Protein AF-A0A257M8P0-F1 (afdb_monomer)

Foldseek 3Di:
DPPPPDDDDDPDDDDDDDDCPRQVVVLVVVQVVVQVVQQVVCCVPPVGRDDDGSSDGDD

Secondary structure (DSSP, 8-state):
----PPPP--S--------TTSHHHHHHHHHHHHHHHHHHHHHHHHSSPPP--------

Sequence (59 aa):
MIVVNKPFTPPYEVVERKGLGHPDTLADGISEAISRSLCRHYLEESGQILHHNVDKVLI

Radius of gyration: 18.93 Å; Cα contacts (8 Å, |Δi|>4): 32; chains: 1; bounding box: 30×37×54 Å

Mean predicted aligned error: 6.37 Å

Solvent-accessible surface area (backbone atoms only — not comparable to full-atom values): 3993 Å² total; per-residue (Å²): 135,85,81,77,74,77,74,84,80,65,100,70,88,87,88,88,81,82,48,83,84,33,64,67,48,41,32,54,50,50,22,51,52,50,48,57,51,50,43,52,52,26,38,74,78,68,72,40,72,70,94,80,85,52,89,81,60,88,127

pLDDT: mean 92.66, std 12.49, range [44.19, 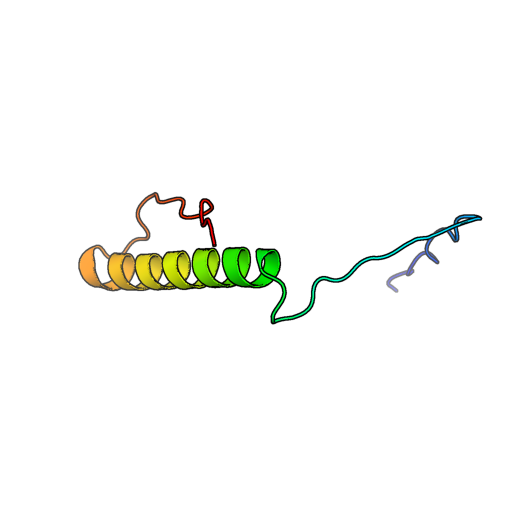98.81]

Structure (mmCIF, N/CA/C/O backbone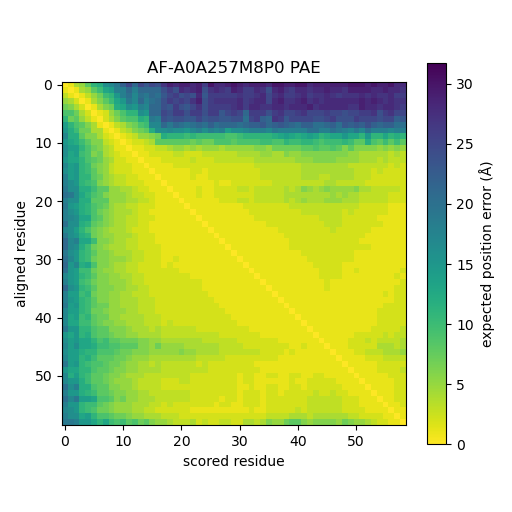):
data_AF-A0A257M8P0-F1
#
_entry.id   AF-A0A257M8P0-F1
#
loop_
_atom_site.group_PDB
_atom_site.id
_atom_site.type_symbol
_atom_site.label_atom_id
_atom_site.label_alt_id
_atom_site.label_comp_id
_atom_site.label_asym_id
_atom_site.label_entity_id
_atom_site.label_seq_id
_atom_site.pdbx_PDB_ins_code
_atom_site.Cartn_x
_atom_site.Cartn_y
_atom_site.Cartn_z
_atom_site.occupancy
_atom_site.B_iso_or_equiv
_atom_site.auth_seq_id
_atom_site.auth_comp_id
_atom_site.auth_asym_id
_atom_site.auth_atom_id
_atom_site.pdbx_PDB_model_num
ATOM 1 N N . MET A 1 1 ? -15.797 -26.361 -16.326 1.00 44.19 1 MET A N 1
ATOM 2 C CA . MET A 1 1 ? -14.763 -25.972 -17.309 1.00 44.19 1 MET A CA 1
ATOM 3 C C . MET A 1 1 ? -14.626 -24.463 -17.268 1.00 44.19 1 MET A C 1
ATOM 5 O O . MET A 1 1 ? -15.557 -23.785 -17.675 1.00 44.19 1 MET A O 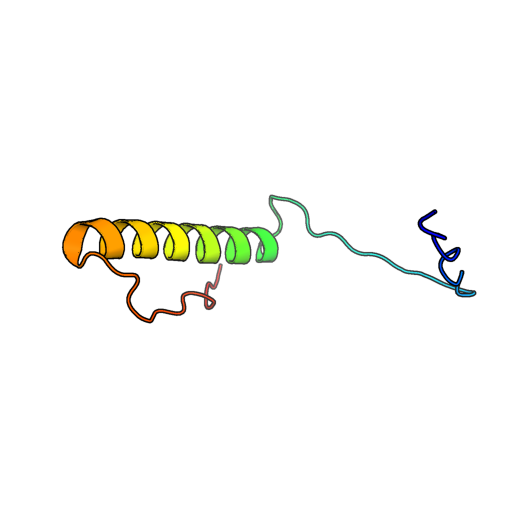1
ATOM 9 N N . ILE A 1 2 ? -13.527 -23.939 -16.725 1.00 53.12 2 ILE A N 1
ATOM 10 C CA . ILE A 1 2 ? -13.177 -22.523 -16.889 1.00 53.12 2 ILE A CA 1
ATOM 11 C C . ILE A 1 2 ? -12.431 -22.440 -18.218 1.00 53.12 2 ILE A C 1
ATOM 13 O O . ILE A 1 2 ? -11.347 -23.004 -18.355 1.00 53.12 2 ILE A O 1
ATOM 17 N N . VAL A 1 3 ? -13.046 -21.809 -19.214 1.00 56.25 3 VAL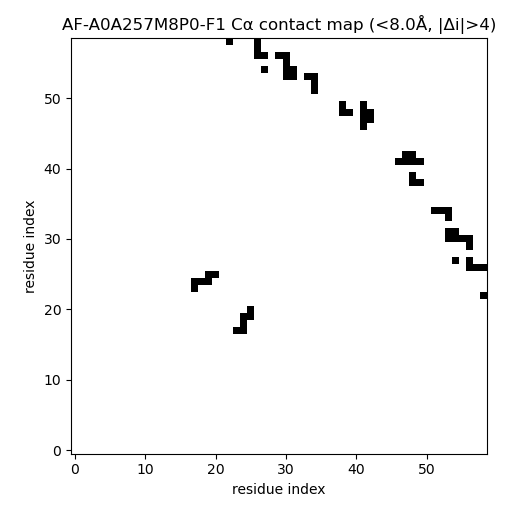 A N 1
ATOM 18 C CA . VAL A 1 3 ? -12.374 -21.486 -20.473 1.00 56.25 3 VAL A CA 1
ATOM 19 C C . VAL A 1 3 ? -11.508 -20.267 -20.189 1.00 56.25 3 VAL A C 1
ATOM 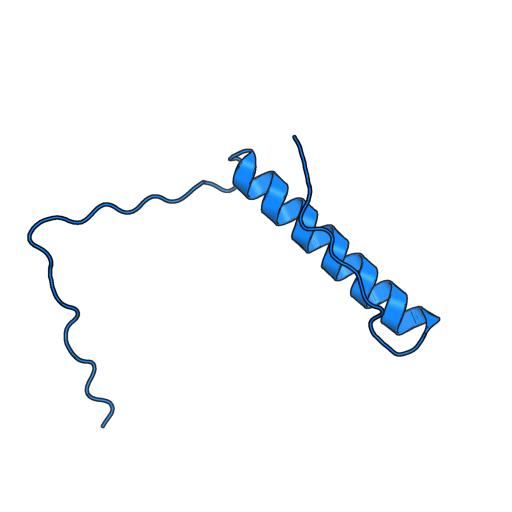21 O O . VAL A 1 3 ? -12.017 -19.157 -20.053 1.00 56.25 3 VAL A O 1
ATOM 24 N N . VAL A 1 4 ? -10.203 -20.473 -20.032 1.00 69.19 4 VAL A N 1
ATOM 25 C CA . VAL A 1 4 ? -9.254 -19.360 -19.982 1.00 69.19 4 VAL A CA 1
ATOM 26 C C . VAL A 1 4 ? -9.123 -18.857 -21.416 1.00 69.19 4 VAL A C 1
ATOM 28 O O . VAL A 1 4 ? -8.468 -19.494 -22.241 1.00 69.19 4 VAL A O 1
ATOM 31 N N . ASN A 1 5 ? -9.806 -17.757 -21.743 1.00 68.50 5 ASN A N 1
ATOM 32 C CA . ASN A 1 5 ? -9.582 -17.073 -23.012 1.00 68.50 5 ASN A CA 1
ATOM 33 C C . ASN A 1 5 ? -8.095 -16.730 -23.107 1.00 68.50 5 ASN A C 1
ATOM 35 O O . ASN A 1 5 ? -7.534 -16.113 -22.201 1.00 68.50 5 ASN A O 1
ATOM 39 N N . LYS A 1 6 ? -7.456 -17.155 -24.198 1.00 68.50 6 LYS A N 1
ATOM 40 C CA . LYS A 1 6 ? -6.071 -16.795 -24.488 1.00 68.50 6 LYS A CA 1
ATOM 41 C C . LYS A 1 6 ? -5.987 -15.260 -24.502 1.00 68.50 6 LYS A C 1
ATOM 43 O O . LYS A 1 6 ? -6.767 -14.649 -25.237 1.00 68.50 6 LYS A O 1
ATOM 48 N N . PRO A 1 7 ? -5.118 -14.629 -23.691 1.00 72.38 7 PRO A N 1
ATOM 49 C CA . PRO A 1 7 ? -5.014 -13.179 -23.679 1.00 72.38 7 PRO A CA 1
ATOM 50 C C . PRO A 1 7 ? -4.637 -12.689 -25.078 1.00 72.38 7 PRO A C 1
ATOM 52 O O . PRO A 1 7 ? -3.825 -13.309 -25.772 1.00 72.38 7 PRO A O 1
ATOM 55 N N . PHE A 1 8 ? -5.276 -11.598 -25.498 1.00 7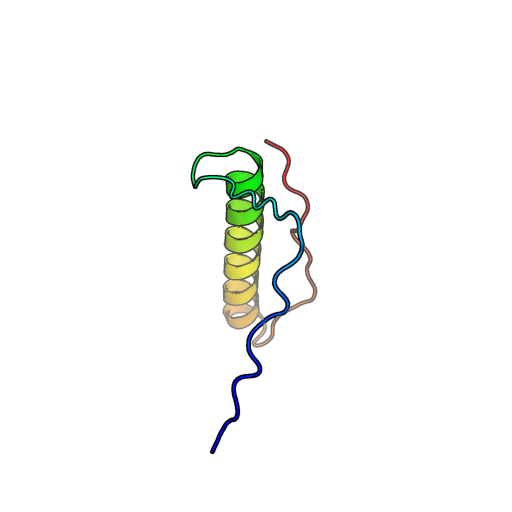7.50 8 PHE A N 1
ATOM 56 C CA . PHE A 1 8 ? -4.932 -10.882 -26.720 1.00 77.50 8 PHE A CA 1
ATOM 57 C C . PHE A 1 8 ? -3.429 -10.595 -26.716 1.00 77.50 8 PHE A C 1
ATOM 59 O O . PHE A 1 8 ? -2.916 -10.045 -25.746 1.00 77.50 8 PHE A O 1
ATOM 66 N N . THR A 1 9 ? -2.725 -11.002 -27.771 1.00 82.12 9 THR A N 1
ATOM 67 C CA . THR A 1 9 ? -1.298 -10.711 -27.932 1.00 82.12 9 THR A CA 1
ATOM 68 C C . THR A 1 9 ? -1.184 -9.431 -28.755 1.00 82.12 9 THR A C 1
ATOM 70 O O . THR A 1 9 ? -1.413 -9.486 -29.968 1.00 82.12 9 THR A O 1
ATOM 73 N N . PRO A 1 10 ? -0.913 -8.270 -28.132 1.00 84.94 10 PRO A N 1
ATOM 74 C CA . PRO A 1 10 ? -0.736 -7.041 -28.882 1.00 84.94 10 PRO A CA 1
ATOM 75 C C . PRO A 1 10 ? 0.525 -7.142 -29.757 1.00 84.94 10 PRO A C 1
ATOM 77 O O . PRO A 1 10 ? 1.454 -7.881 -29.428 1.00 84.94 10 PRO A O 1
ATOM 80 N N . PRO A 1 11 ? 0.604 -6.383 -30.861 1.00 89.69 11 PRO A N 1
ATOM 81 C CA . PRO A 1 11 ? 1.817 -6.310 -31.679 1.00 89.69 11 PRO A CA 1
ATOM 82 C C . PRO A 1 11 ? 3.036 -5.746 -30.920 1.00 89.69 11 PRO A C 1
ATOM 84 O O . PRO A 1 11 ? 4.160 -5.882 -31.396 1.00 89.69 11 PRO A O 1
ATOM 87 N N . TYR A 1 12 ? 2.828 -5.123 -29.755 1.00 92.62 12 TYR A N 1
ATOM 88 C CA . TYR A 1 12 ? 3.860 -4.608 -28.854 1.00 92.62 12 TYR A CA 1
ATOM 89 C C . TYR A 1 12 ? 3.359 -4.604 -27.398 1.00 92.62 12 TYR A C 1
ATOM 91 O O . TYR A 1 12 ? 2.195 -4.301 -27.144 1.00 92.62 12 TYR A O 1
ATOM 99 N N . GLU A 1 13 ? 4.243 -4.900 -26.440 1.00 93.56 13 GLU A N 1
ATOM 100 C CA . GLU A 1 13 ? 3.961 -4.907 -24.997 1.00 93.56 13 GLU A CA 1
ATOM 101 C C . GLU A 1 13 ? 5.207 -4.469 -24.215 1.00 93.56 13 GLU A C 1
ATOM 103 O O . GLU A 1 13 ? 6.321 -4.889 -24.531 1.00 93.56 13 GLU A O 1
ATOM 108 N N . VAL A 1 14 ? 5.022 -3.628 -23.195 1.00 94.56 14 VAL A N 1
ATOM 109 C CA . VAL A 1 14 ? 6.083 -3.211 -22.268 1.00 94.56 14 VAL A CA 1
ATOM 110 C C . VAL A 1 14 ? 5.554 -3.332 -20.845 1.00 94.56 14 VAL A C 1
ATOM 112 O O . VAL A 1 14 ? 4.453 -2.872 -20.550 1.00 94.56 14 VAL A O 1
ATOM 115 N N . VAL A 1 15 ? 6.352 -3.937 -19.966 1.00 95.69 15 VAL A N 1
ATOM 116 C CA . VAL A 1 15 ? 6.033 -4.137 -18.549 1.00 95.69 15 VAL A CA 1
ATOM 117 C C . VAL A 1 15 ? 7.194 -3.619 -17.709 1.00 95.69 15 VAL A C 1
ATOM 119 O O . VAL A 1 15 ? 8.350 -3.946 -17.977 1.00 95.69 15 VAL A O 1
ATOM 122 N N . GLU A 1 16 ? 6.886 -2.838 -16.675 1.00 97.50 16 GLU A N 1
ATOM 123 C CA . GLU A 1 16 ? 7.856 -2.340 -15.699 1.00 97.50 16 GLU A CA 1
ATOM 124 C C . GLU A 1 16 ? 7.547 -2.908 -14.309 1.00 97.50 16 GLU A C 1
ATOM 126 O O . GLU A 1 16 ? 6.389 -3.026 -13.906 1.00 97.50 16 GLU A O 1
ATOM 131 N N . ARG A 1 17 ? 8.596 -3.241 -13.550 1.00 97.81 17 ARG A N 1
ATOM 132 C CA . ARG A 1 17 ? 8.503 -3.556 -12.124 1.00 97.81 17 ARG A CA 1
ATOM 133 C C . ARG A 1 17 ? 9.571 -2.785 -11.359 1.00 97.81 17 ARG A C 1
ATOM 135 O O . ARG A 1 17 ? 10.760 -2.969 -11.606 1.00 97.81 17 ARG A O 1
ATOM 142 N N . LYS A 1 18 ? 9.145 -2.017 -10.359 1.00 98.25 18 LYS A N 1
ATOM 143 C CA . LYS A 1 18 ? 10.039 -1.382 -9.386 1.00 98.25 18 LYS A CA 1
ATOM 144 C C . LYS A 1 18 ? 10.487 -2.410 -8.342 1.00 98.25 18 LYS A C 1
ATOM 146 O O . LYS A 1 18 ? 9.693 -3.210 -7.843 1.00 98.25 18 LYS A O 1
ATOM 151 N N . GLY A 1 19 ? 11.797 -2.473 -8.108 1.00 97.75 19 GLY A N 1
ATOM 152 C CA . GLY A 1 19 ? 12.407 -3.422 -7.174 1.00 97.75 19 GLY A CA 1
ATOM 153 C C . GLY A 1 19 ? 12.155 -3.044 -5.712 1.00 97.75 19 GLY A C 1
ATOM 154 O O . GLY A 1 19 ? 11.766 -1.922 -5.418 1.00 97.75 19 GLY A O 1
ATOM 155 N N . LEU A 1 20 ? 12.445 -3.956 -4.779 1.00 97.31 20 LEU A N 1
ATOM 156 C CA . LEU A 1 20 ? 12.202 -3.735 -3.342 1.00 97.31 20 LEU A CA 1
ATOM 157 C C . LEU A 1 20 ? 12.909 -2.496 -2.767 1.00 97.31 20 LEU A C 1
ATOM 159 O O . LEU A 1 20 ? 12.401 -1.891 -1.834 1.00 97.31 20 LEU A O 1
ATOM 163 N N . GLY A 1 21 ? 14.075 -2.133 -3.308 1.00 97.75 21 GLY A N 1
ATOM 164 C CA . GLY A 1 21 ? 14.834 -0.951 -2.888 1.00 97.75 21 GLY A CA 1
ATOM 165 C C . GLY A 1 21 ? 14.541 0.313 -3.697 1.00 97.75 21 GLY A C 1
ATOM 166 O O . GLY A 1 21 ? 15.208 1.320 -3.487 1.00 97.75 21 GLY A O 1
ATOM 167 N N . HIS A 1 22 ? 13.608 0.269 -4.653 1.00 98.69 22 HIS A N 1
ATOM 168 C CA . HIS A 1 22 ? 13.220 1.462 -5.399 1.00 98.69 22 HIS A CA 1
ATOM 169 C C . HIS A 1 22 ? 12.526 2.451 -4.445 1.00 98.69 22 HIS A C 1
ATOM 171 O O . HIS A 1 22 ? 11.631 2.012 -3.721 1.00 98.69 22 HIS A O 1
ATOM 177 N N . PRO A 1 23 ? 12.860 3.757 -4.459 1.00 98.50 23 PRO A N 1
ATOM 178 C CA . PRO A 1 23 ? 12.257 4.751 -3.564 1.00 98.50 23 PRO A CA 1
ATOM 179 C C . PRO A 1 23 ? 10.725 4.711 -3.547 1.00 98.50 23 PRO A C 1
ATOM 181 O O . PRO A 1 23 ? 10.132 4.605 -2.485 1.00 98.50 23 PRO A O 1
ATOM 184 N N . ASP A 1 24 ? 10.073 4.648 -4.708 1.00 98.25 24 ASP A N 1
ATOM 185 C CA . ASP A 1 24 ? 8.607 4.531 -4.751 1.00 98.25 24 ASP A CA 1
ATOM 186 C C . ASP A 1 24 ? 8.074 3.252 -4.081 1.00 98.25 24 ASP A C 1
ATOM 188 O O . ASP A 1 24 ? 7.130 3.312 -3.304 1.00 98.25 24 ASP A O 1
ATOM 192 N N . THR A 1 25 ? 8.710 2.096 -4.305 1.00 98.44 25 THR A N 1
ATOM 193 C CA . THR A 1 25 ? 8.306 0.839 -3.649 1.00 98.44 25 THR A CA 1
ATOM 194 C C . THR A 1 25 ? 8.537 0.888 -2.139 1.00 98.44 25 THR A C 1
ATOM 196 O O . THR A 1 25 ? 7.775 0.294 -1.376 1.00 98.44 25 THR A O 1
ATOM 199 N N . LEU A 1 26 ? 9.565 1.609 -1.691 1.00 98.56 26 LEU A N 1
ATOM 200 C CA . LEU A 1 26 ? 9.788 1.878 -0.276 1.00 98.56 26 LEU A CA 1
ATOM 201 C C . LEU A 1 26 ? 8.701 2.801 0.291 1.00 98.56 26 LEU A C 1
ATOM 203 O O . LEU A 1 26 ? 8.179 2.507 1.363 1.00 98.56 26 LEU A O 1
ATOM 207 N N . ALA A 1 27 ? 8.316 3.863 -0.421 1.00 98.62 27 ALA A N 1
ATOM 208 C CA . ALA A 1 27 ? 7.241 4.763 -0.009 1.00 98.62 27 ALA A CA 1
ATOM 209 C C . ALA A 1 27 ? 5.902 4.014 0.129 1.00 98.62 27 ALA A C 1
ATOM 211 O O . ALA A 1 27 ? 5.248 4.124 1.169 1.00 98.62 27 ALA A O 1
ATOM 212 N N . ASP A 1 28 ? 5.559 3.176 -0.857 1.00 98.44 28 ASP A N 1
ATOM 213 C CA . ASP A 1 28 ? 4.385 2.294 -0.829 1.00 98.44 28 ASP A CA 1
ATOM 214 C C . ASP A 1 28 ? 4.436 1.333 0.371 1.00 98.44 28 ASP A C 1
ATOM 216 O O . ASP A 1 28 ? 3.473 1.193 1.127 1.00 98.44 28 ASP A O 1
ATOM 220 N N . GLY A 1 29 ? 5.586 0.687 0.584 1.00 98.44 29 GLY A N 1
ATOM 221 C CA . GLY A 1 29 ? 5.778 -0.260 1.681 1.00 98.44 29 GLY A CA 1
ATOM 222 C C . GLY A 1 29 ? 5.674 0.388 3.064 1.00 98.44 29 GLY A C 1
ATOM 223 O O . GLY A 1 29 ? 5.080 -0.194 3.973 1.00 98.44 29 GLY A O 1
ATOM 224 N N . ILE A 1 30 ? 6.219 1.595 3.230 1.00 98.62 30 ILE A N 1
ATOM 225 C CA . ILE A 1 30 ? 6.130 2.373 4.473 1.00 98.62 30 ILE A CA 1
ATOM 226 C C . ILE A 1 30 ? 4.680 2.788 4.731 1.00 98.62 30 ILE A C 1
ATOM 228 O O . ILE A 1 30 ? 4.183 2.598 5.842 1.00 98.62 30 ILE A O 1
ATOM 232 N N . SER A 1 31 ? 3.996 3.310 3.711 1.00 98.69 31 SER A N 1
ATOM 233 C CA . SER A 1 31 ? 2.581 3.691 3.773 1.00 98.69 31 SER A CA 1
ATOM 234 C C . SER A 1 31 ? 1.706 2.536 4.281 1.00 98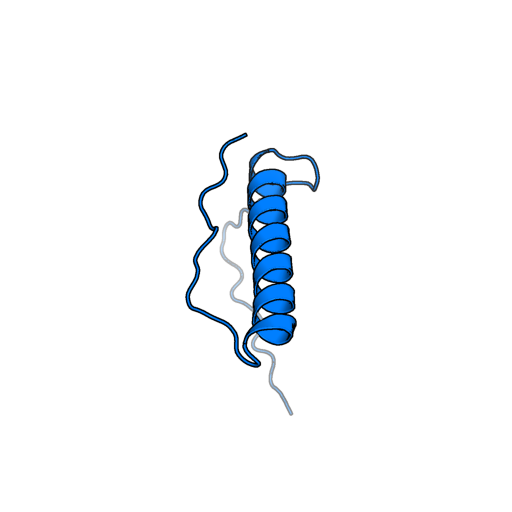.69 31 SER A C 1
ATOM 236 O O . SER A 1 31 ? 0.991 2.675 5.280 1.00 98.69 31 SER A O 1
ATOM 238 N N . GLU A 1 32 ? 1.843 1.361 3.663 1.00 98.75 32 GLU A N 1
ATOM 239 C CA . GLU A 1 32 ? 1.109 0.150 4.034 1.00 98.75 32 GLU A CA 1
ATOM 240 C C . GLU A 1 32 ? 1.469 -0.333 5.447 1.00 98.75 32 GLU A C 1
ATOM 242 O O . GLU A 1 32 ? 0.593 -0.686 6.242 1.00 98.75 32 GLU A O 1
ATOM 247 N N . ALA A 1 33 ? 2.757 -0.325 5.805 1.00 98.75 33 ALA A N 1
ATOM 248 C CA . ALA A 1 33 ? 3.202 -0.728 7.136 1.00 98.75 33 ALA A CA 1
ATOM 249 C C . ALA A 1 33 ? 2.584 0.150 8.237 1.00 98.75 33 ALA A C 1
ATOM 251 O O . ALA A 1 33 ? 2.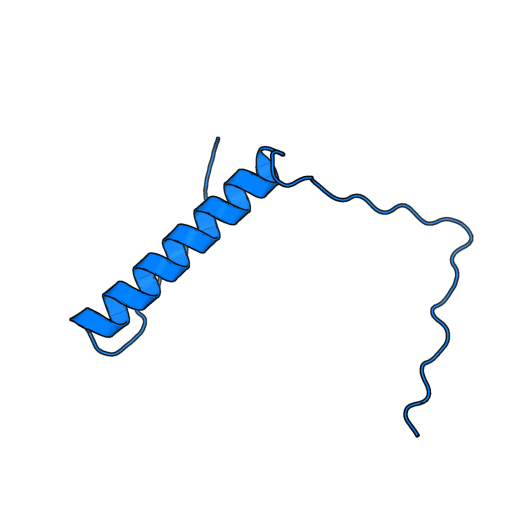146 -0.377 9.267 1.00 98.75 33 ALA A O 1
ATOM 252 N N . ILE A 1 34 ? 2.493 1.465 8.008 1.00 98.75 34 ILE A N 1
ATOM 253 C CA . ILE A 1 34 ? 1.858 2.403 8.939 1.00 98.75 34 ILE A CA 1
ATOM 254 C C . ILE A 1 34 ? 0.352 2.141 9.027 1.00 98.75 34 ILE A C 1
ATOM 256 O O . ILE A 1 34 ? -0.163 2.008 10.138 1.00 98.75 34 ILE A O 1
ATOM 260 N N . SER A 1 35 ? -0.351 2.002 7.896 1.00 98.81 35 SER A N 1
ATOM 261 C CA . SER A 1 35 ? -1.795 1.715 7.899 1.00 98.81 35 SER A CA 1
ATOM 262 C C . SER A 1 35 ? -2.118 0.428 8.666 1.00 98.81 35 SER A C 1
ATOM 264 O O . SER A 1 35 ? -2.968 0.424 9.557 1.00 98.81 35 SER A O 1
ATOM 266 N N . ARG A 1 36 ? -1.368 -0.656 8.432 1.00 98.81 36 ARG A N 1
ATOM 267 C CA . ARG A 1 36 ? -1.543 -1.917 9.171 1.00 98.81 36 ARG A CA 1
ATOM 268 C C . ARG A 1 36 ? -1.293 -1.770 10.667 1.00 98.81 36 ARG A C 1
ATOM 270 O O . ARG A 1 36 ? -1.943 -2.453 11.456 1.00 98.81 36 ARG A O 1
ATOM 277 N N . SER A 1 37 ? -0.330 -0.939 11.059 1.00 98.81 37 SER A N 1
ATOM 278 C CA . SER A 1 37 ? -0.067 -0.644 12.469 1.00 98.81 37 SER A CA 1
ATOM 279 C C . SER A 1 37 ? -1.249 0.094 13.108 1.00 98.81 37 SER A C 1
ATOM 281 O O . SER A 1 37 ? -1.748 -0.339 14.145 1.00 98.81 37 SER A O 1
ATOM 283 N N . LEU A 1 38 ? -1.773 1.128 12.439 1.00 98.75 38 LEU A N 1
ATOM 284 C CA . LEU A 1 38 ? -2.945 1.882 12.897 1.00 98.75 38 LEU A CA 1
ATOM 285 C C . LEU A 1 38 ? -4.191 1.002 13.017 1.00 98.75 38 LEU A C 1
ATOM 287 O O . LEU A 1 38 ? -4.878 1.067 14.029 1.00 98.75 38 LEU A O 1
ATOM 291 N N . CYS A 1 39 ? -4.454 0.129 12.041 1.00 98.81 39 CYS A N 1
ATOM 292 C CA . CYS A 1 39 ? -5.560 -0.827 12.115 1.00 98.81 39 CYS A CA 1
ATOM 293 C C . CYS A 1 39 ? -5.492 -1.699 13.373 1.00 98.81 39 CYS A C 1
ATOM 295 O O . CYS A 1 39 ? -6.503 -1.857 14.052 1.00 98.81 39 CYS A O 1
ATOM 297 N N . ARG A 1 40 ? -4.314 -2.257 13.696 1.00 98.81 40 ARG A N 1
ATOM 298 C CA . ARG A 1 40 ? -4.138 -3.078 14.907 1.00 98.81 40 ARG A CA 1
ATOM 299 C C . ARG A 1 40 ? -4.395 -2.260 16.165 1.00 98.81 40 ARG A C 1
ATOM 301 O O . ARG A 1 40 ? -5.189 -2.677 16.996 1.00 98.81 40 ARG A O 1
ATOM 308 N N . HIS A 1 41 ? -3.806 -1.071 16.238 1.00 98.75 41 HIS A N 1
ATOM 309 C CA . HIS A 1 41 ? -3.990 -0.175 17.372 1.00 98.75 41 HIS A CA 1
ATOM 310 C C . HIS A 1 41 ? -5.462 0.225 17.570 1.00 98.75 41 HIS A C 1
ATOM 312 O O . HIS A 1 41 ? -5.973 0.180 18.683 1.00 98.75 41 HIS A O 1
ATOM 318 N N . TYR A 1 42 ? -6.191 0.548 16.498 1.00 98.81 42 TYR A N 1
ATOM 319 C CA . TYR A 1 42 ? -7.614 0.880 16.602 1.00 98.81 42 TYR A CA 1
ATOM 320 C C . TYR A 1 42 ? -8.472 -0.304 17.045 1.00 98.81 42 TYR A C 1
ATOM 322 O O . TYR A 1 42 ? -9.404 -0.115 17.828 1.00 98.81 42 TYR A O 1
ATOM 330 N N . LEU A 1 43 ? -8.162 -1.516 16.581 1.00 98.75 43 LEU A N 1
ATOM 331 C CA . LEU A 1 43 ? -8.845 -2.724 17.039 1.00 98.75 43 LEU A CA 1
ATOM 332 C C . LEU A 1 43 ? -8.593 -2.987 18.529 1.00 98.75 43 LEU A C 1
ATOM 334 O O . LEU A 1 43 ? -9.532 -3.353 19.229 1.00 98.75 43 LEU A O 1
ATOM 338 N N . GLU A 1 44 ? -7.366 -2.772 19.007 1.00 98.75 44 GLU A N 1
ATOM 339 C CA . GLU A 1 44 ? -6.990 -2.933 20.418 1.00 98.75 44 GLU A CA 1
ATOM 340 C C . GLU A 1 44 ? -7.691 -1.909 21.326 1.00 98.75 44 GLU A C 1
ATOM 342 O O . GLU A 1 44 ? -8.250 -2.285 22.352 1.00 98.75 44 GLU A O 1
ATOM 347 N N . GLU A 1 45 ? -7.721 -0.635 20.929 1.00 98.62 45 GLU A N 1
ATOM 348 C CA . GLU A 1 45 ? -8.222 0.457 21.778 1.00 98.62 45 GLU A CA 1
ATOM 349 C C . GLU A 1 45 ? -9.730 0.713 21.643 1.00 98.62 45 GLU A C 1
ATOM 351 O O . GLU A 1 45 ? -10.393 1.115 22.598 1.00 98.62 45 GLU A O 1
ATOM 356 N N . SER A 1 46 ? -10.290 0.523 20.446 1.00 98.12 46 SER A N 1
ATOM 357 C CA . SER A 1 46 ? -11.669 0.926 20.128 1.00 98.12 46 SER A CA 1
ATOM 358 C C . SER A 1 46 ? -12.553 -0.207 19.606 1.00 98.12 46 SER A C 1
ATOM 360 O O . SE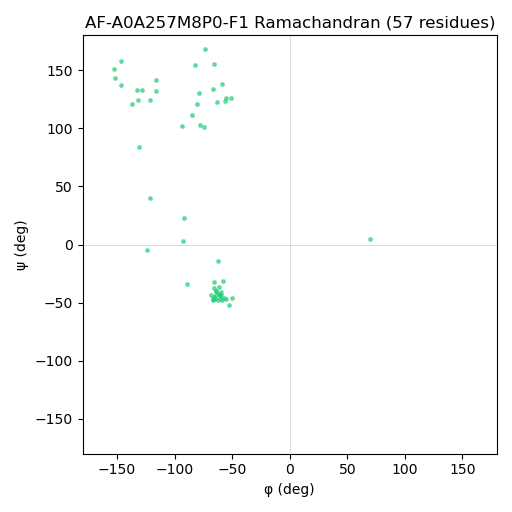R A 1 46 ? -13.745 0.003 19.386 1.00 98.12 46 SER A O 1
ATOM 362 N N . GLY A 1 47 ? -11.998 -1.407 19.396 1.00 98.38 47 GLY A N 1
ATOM 363 C CA . GLY A 1 47 ? -12.733 -2.566 18.877 1.00 98.38 47 GLY A CA 1
ATOM 364 C C . GLY A 1 47 ? -13.159 -2.448 17.409 1.00 98.38 47 GLY A C 1
ATOM 365 O O . GLY A 1 47 ? -13.846 -3.329 16.896 1.00 98.38 47 GLY A O 1
ATOM 366 N N . GLN A 1 48 ? -12.760 -1.381 16.716 1.00 98.31 48 GLN A N 1
ATOM 367 C CA . GLN A 1 48 ? -13.086 -1.133 15.314 1.00 98.31 48 GLN A CA 1
ATOM 368 C C . GLN A 1 48 ? -11.941 -0.403 14.616 1.00 98.31 48 GLN A C 1
ATOM 370 O O . GLN A 1 48 ? -11.136 0.262 15.256 1.00 98.31 48 GLN A O 1
ATOM 375 N N . ILE A 1 49 ? -11.873 -0.491 13.290 1.00 98.75 49 ILE A N 1
ATOM 376 C CA . ILE A 1 49 ? -10.928 0.314 12.511 1.00 98.75 49 ILE A CA 1
ATOM 377 C C . ILE A 1 49 ? -11.521 1.713 12.341 1.00 98.75 49 ILE A C 1
ATOM 379 O O . ILE A 1 49 ? -12.605 1.869 11.779 1.00 98.75 49 ILE A O 1
ATOM 383 N N . LEU A 1 50 ? -10.804 2.733 12.808 1.00 98.56 50 LEU A N 1
ATOM 384 C CA . LEU A 1 50 ? -11.178 4.127 12.583 1.00 98.56 50 LEU A CA 1
ATOM 385 C C . LEU A 1 50 ? -10.708 4.600 11.204 1.00 98.56 50 LEU A C 1
ATOM 387 O O . LEU A 1 50 ? -9.733 4.091 10.643 1.00 98.56 50 LEU A O 1
ATOM 391 N N . HIS A 1 51 ? -11.402 5.599 10.661 1.00 98.50 51 HIS A N 1
ATOM 392 C CA . HIS A 1 51 ? -11.065 6.168 9.361 1.00 98.50 51 HIS A CA 1
ATOM 393 C C . HIS A 1 51 ? -9.671 6.814 9.382 1.00 98.50 51 HIS A C 1
ATOM 395 O O . HIS A 1 51 ? -9.422 7.751 10.141 1.00 98.50 51 HIS A O 1
ATOM 401 N N . HIS A 1 52 ? -8.790 6.355 8.495 1.00 98.50 52 HIS A N 1
ATOM 402 C CA . HIS A 1 52 ? -7.460 6.910 8.266 1.00 98.50 52 HIS A CA 1
ATOM 403 C C . HIS A 1 52 ? -7.026 6.632 6.822 1.00 98.50 52 HIS A C 1
ATOM 405 O O . HIS A 1 52 ? -7.424 5.625 6.246 1.00 98.50 52 HIS A O 1
ATOM 411 N N . ASN A 1 53 ? -6.186 7.504 6.261 1.00 98.38 53 ASN A N 1
ATOM 412 C CA . ASN A 1 53 ? -5.501 7.287 4.985 1.00 98.38 53 ASN A CA 1
ATOM 413 C C . ASN A 1 53 ? -4.048 7.746 5.148 1.00 98.38 53 ASN A C 1
ATOM 415 O O . ASN A 1 53 ? -3.812 8.904 5.498 1.00 98.38 53 ASN A O 1
ATOM 419 N N . VAL A 1 54 ? -3.090 6.839 4.942 1.00 97.81 54 VAL A N 1
ATOM 420 C CA . VAL A 1 54 ? -1.648 7.100 5.135 1.00 97.81 54 VAL A CA 1
ATOM 421 C C . VAL A 1 54 ? -0.873 6.863 3.839 1.00 97.81 54 VAL A C 1
ATOM 423 O O . VAL A 1 54 ? 0.222 6.327 3.823 1.00 97.81 54 VAL A O 1
ATOM 426 N N . ASP A 1 55 ? -1.451 7.279 2.724 1.00 97.88 55 ASP A N 1
ATOM 427 C CA . ASP A 1 55 ? -0.992 7.103 1.340 1.00 97.88 55 ASP A CA 1
ATOM 428 C C . ASP A 1 55 ? -0.126 8.274 0.833 1.00 97.88 55 ASP A C 1
ATOM 430 O O . ASP A 1 55 ? -0.052 8.541 -0.363 1.00 97.88 55 ASP A O 1
ATOM 434 N N . LYS A 1 56 ? 0.496 9.028 1.748 1.00 97.38 56 LYS A N 1
ATOM 435 C CA . LYS A 1 56 ? 1.331 10.196 1.434 1.00 97.38 56 LYS A CA 1
ATOM 436 C C . LYS A 1 56 ? 2.665 10.098 2.166 1.00 97.38 56 LYS A C 1
ATOM 438 O O . LYS A 1 56 ? 2.831 10.660 3.246 1.00 97.38 56 LYS A O 1
ATOM 443 N N . VAL A 1 57 ? 3.603 9.369 1.571 1.00 98.00 57 VAL A N 1
ATOM 444 C CA . VAL A 1 57 ? 4.981 9.217 2.056 1.00 98.00 57 VAL A CA 1
ATOM 445 C C . VAL A 1 57 ? 5.928 9.817 1.020 1.00 98.00 57 VAL A C 1
ATOM 447 O O . VAL A 1 57 ? 5.792 9.539 -0.168 1.00 98.00 57 VAL A O 1
ATOM 450 N N . LEU A 1 58 ? 6.870 10.645 1.474 1.00 96.94 58 LEU A N 1
ATOM 451 C CA . LEU A 1 58 ? 7.924 11.239 0.651 1.00 96.94 58 LEU A CA 1
ATOM 452 C C . LEU A 1 58 ? 9.280 10.835 1.228 1.00 96.94 58 LEU A C 1
ATOM 454 O O . LEU A 1 58 ? 9.534 11.084 2.409 1.00 96.94 58 LEU A O 1
ATOM 458 N N . ILE A 1 59 ? 10.122 10.231 0.392 1.00 94.56 59 ILE A N 1
ATOM 459 C CA . ILE A 1 59 ? 11.501 9.824 0.689 1.00 94.56 59 ILE A CA 1
ATOM 460 C C . ILE A 1 59 ? 12.401 10.055 -0.521 1.00 94.56 59 ILE A C 1
ATOM 462 O O . ILE A 1 59 ? 11.856 10.134 -1.646 1.00 94.56 59 ILE A O 1
#